Protein AF-A0A439CYH0-F1 (afdb_monomer_lite)

Sequence (107 aa):
MSSVKPRVSQSAPKTFKDRLDEAARESRRPTNSREESSSPSLIEKVAEYVPAASGLLGANKNNQEKREEALPRDVPGPPNRPEHDDHIAEFVREQHRSKKPDGSIAG

Secondary structure (DSSP, 8-state):
----------PPPPPHHHHHHHHHHHHTS--TTS--SS---HHHHHHHH-HHHHTTTT-STT--S-------TT-PPSPPPPTTHHHHHHHHHHHHHSB-TTS-B--

Foldseek 3Di:
DDDDDDPPPPPPDQDPVNVVVVVVVVVPPPCPDDPPDDDDPPLNVCCVVPVVCVVVSCVPVPPPPDDPDPPPPDPDDDDDDPPVVVVVVVVVVVVVVQQDPVRHGDD

Organism: NCBI:txid363999

Ra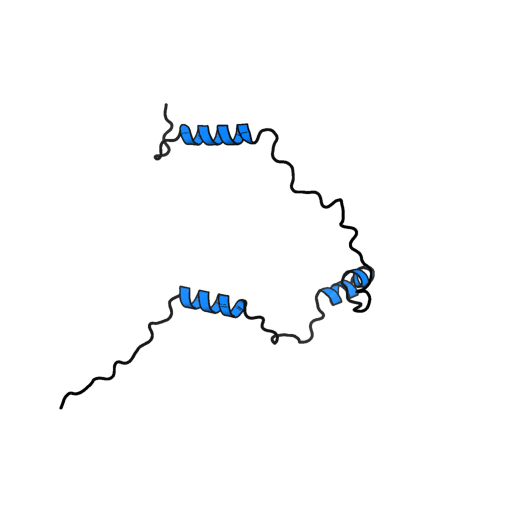dius of gyration: 31.05 Å; chains: 1; bounding box: 85×38×73 Å

pLDDT: mean 71.43, std 14.74, range [39.38, 93.44]

Structure (mmCIF, N/CA/C/O backbone):
data_AF-A0A439CYH0-F1
#
_entry.id   AF-A0A439CYH0-F1
#
loop_
_atom_site.group_PDB
_atom_site.id
_atom_site.type_symbol
_atom_site.label_atom_id
_atom_site.label_alt_id
_atom_site.label_comp_id
_atom_site.label_asym_id
_atom_site.label_entity_id
_atom_site.label_seq_id
_atom_site.pdbx_PDB_ins_code
_atom_site.Cartn_x
_atom_site.Cartn_y
_atom_site.Cartn_z
_atom_site.occupancy
_atom_site.B_iso_or_equiv
_atom_site.auth_seq_id
_atom_site.auth_comp_id
_atom_site.auth_asym_id
_atom_site.auth_atom_id
_atom_site.pdbx_PDB_model_num
ATOM 1 N N . MET A 1 1 ? 64.422 -28.166 -0.147 1.00 39.38 1 MET A N 1
ATOM 2 C CA . MET A 1 1 ? 63.524 -27.664 0.917 1.00 39.38 1 MET A CA 1
ATOM 3 C C . MET A 1 1 ? 62.456 -26.808 0.247 1.00 39.38 1 MET A C 1
ATOM 5 O O . MET A 1 1 ? 62.772 -25.712 -0.196 1.00 39.38 1 MET A O 1
ATOM 9 N N . SER A 1 2 ? 61.241 -27.331 0.060 1.00 51.53 2 SER A N 1
ATOM 10 C CA . SER A 1 2 ? 60.144 -26.580 -0.570 1.00 51.53 2 SER A CA 1
ATOM 11 C C . SER A 1 2 ? 59.481 -25.676 0.464 1.00 51.53 2 SER A C 1
ATOM 13 O O . SER A 1 2 ? 58.875 -26.159 1.416 1.00 51.53 2 SER A O 1
ATOM 15 N N . SER A 1 3 ? 59.632 -24.365 0.286 1.00 52.25 3 SER A N 1
ATOM 16 C CA . SER A 1 3 ? 59.007 -23.344 1.126 1.00 52.25 3 SER A CA 1
ATOM 17 C C . SER A 1 3 ? 57.544 -23.164 0.712 1.00 52.25 3 SER A C 1
ATOM 19 O O . SER A 1 3 ? 57.250 -22.630 -0.360 1.00 52.25 3 SER A O 1
ATOM 21 N N . VAL A 1 4 ? 56.623 -23.651 1.544 1.00 53.59 4 VAL A N 1
ATOM 22 C CA . VAL A 1 4 ? 55.183 -23.401 1.412 1.00 53.59 4 VAL A CA 1
ATOM 23 C C . VAL A 1 4 ? 54.909 -21.994 1.940 1.00 53.59 4 VAL A C 1
ATOM 25 O O . VAL A 1 4 ? 55.040 -21.733 3.133 1.00 53.59 4 VAL A O 1
ATOM 28 N N . LYS A 1 5 ? 54.542 -21.066 1.050 1.00 50.34 5 LYS A N 1
ATOM 29 C CA . LYS A 1 5 ? 54.100 -19.720 1.439 1.00 50.34 5 LYS A CA 1
ATOM 30 C C . LYS A 1 5 ? 52.691 -19.803 2.051 1.00 50.34 5 LYS A C 1
ATOM 32 O O . LYS A 1 5 ? 51.814 -20.397 1.421 1.00 50.34 5 LYS A O 1
ATOM 37 N N . PRO A 1 6 ? 52.429 -19.199 3.225 1.00 51.59 6 PRO A N 1
ATOM 38 C CA . PRO A 1 6 ? 51.088 -19.166 3.788 1.00 51.59 6 PRO A CA 1
ATOM 39 C C . PRO A 1 6 ? 50.203 -18.234 2.950 1.00 51.59 6 PRO A C 1
ATOM 41 O O . PRO A 1 6 ? 50.519 -17.062 2.738 1.00 51.59 6 PRO A O 1
ATOM 44 N N . ARG A 1 7 ? 49.084 -18.765 2.450 1.00 45.62 7 ARG A N 1
ATOM 45 C CA . ARG A 1 7 ? 48.046 -17.997 1.758 1.00 45.62 7 ARG A CA 1
ATOM 46 C C . ARG A 1 7 ? 47.248 -17.228 2.807 1.00 45.62 7 ARG A C 1
ATOM 48 O O . ARG A 1 7 ? 46.365 -17.787 3.447 1.00 45.62 7 ARG A O 1
ATOM 55 N N . VAL A 1 8 ? 47.567 -15.950 2.983 1.00 50.44 8 VAL A N 1
ATOM 56 C CA . VAL A 1 8 ? 46.735 -15.016 3.747 1.00 50.44 8 VAL A CA 1
ATOM 57 C C . VAL A 1 8 ? 45.407 -14.873 3.000 1.00 50.44 8 VAL A C 1
ATOM 59 O O . VAL A 1 8 ? 45.349 -14.275 1.927 1.00 50.44 8 VAL A O 1
ATOM 62 N N . SER A 1 9 ? 44.337 -15.457 3.536 1.00 53.00 9 SER A N 1
ATOM 63 C CA . SER A 1 9 ? 42.970 -15.212 3.081 1.00 53.00 9 SER A CA 1
ATOM 64 C C . SER A 1 9 ? 42.548 -13.822 3.553 1.00 53.00 9 SER A C 1
ATOM 66 O O . SER A 1 9 ? 41.907 -13.673 4.592 1.00 53.00 9 SER A O 1
ATOM 68 N N . GLN A 1 10 ? 42.947 -12.788 2.814 1.00 53.53 10 GLN A N 1
ATOM 69 C CA . GLN A 1 10 ? 42.334 -11.475 2.961 1.00 53.53 10 GLN A CA 1
ATOM 70 C C . GLN A 1 10 ? 40.876 -11.611 2.515 1.00 53.53 10 GLN A C 1
ATOM 72 O O . GLN A 1 10 ? 40.591 -11.768 1.328 1.00 53.53 10 GLN A O 1
ATOM 77 N N . SER A 1 11 ? 39.953 -11.636 3.477 1.00 61.81 11 SER A N 1
ATOM 78 C CA . SER A 1 11 ? 38.526 -11.512 3.202 1.00 61.81 11 SER A CA 1
ATOM 79 C C . SER A 1 11 ? 38.315 -10.208 2.440 1.00 61.81 11 SER A C 1
ATOM 81 O O . SER A 1 11 ? 38.686 -9.143 2.940 1.00 61.81 11 SER A O 1
ATOM 83 N N . ALA A 1 12 ? 37.767 -10.301 1.229 1.00 66.81 12 ALA A N 1
ATOM 84 C CA . ALA A 1 12 ? 37.456 -9.137 0.415 1.00 66.81 12 ALA A CA 1
ATOM 85 C C . ALA A 1 12 ? 36.625 -8.124 1.230 1.00 66.81 12 ALA A C 1
ATOM 87 O O . ALA A 1 12 ? 35.797 -8.538 2.051 1.00 66.81 12 ALA A O 1
ATOM 88 N N . PRO A 1 13 ? 36.835 -6.810 1.038 1.00 75.00 13 PRO A N 1
ATOM 89 C CA . PRO A 1 13 ? 36.032 -5.804 1.717 1.00 75.00 13 PRO A CA 1
ATOM 90 C C . PRO A 1 13 ? 34.550 -6.028 1.388 1.00 75.00 13 PRO A C 1
ATOM 92 O O . PRO A 1 13 ? 34.184 -6.125 0.216 1.00 75.00 13 PRO A O 1
ATOM 95 N N . LYS A 1 14 ? 33.705 -6.123 2.426 1.00 78.25 14 LYS A N 1
ATOM 96 C CA . LYS A 1 14 ? 32.251 -6.304 2.287 1.00 78.25 14 LYS A CA 1
ATOM 97 C C . LYS A 1 14 ? 31.690 -5.244 1.334 1.00 78.25 14 LYS A C 1
ATOM 99 O O . LYS A 1 14 ? 31.905 -4.039 1.529 1.00 78.25 14 LYS A O 1
ATOM 104 N N . THR A 1 15 ? 30.961 -5.681 0.312 1.00 89.62 15 THR A N 1
ATOM 105 C CA . THR A 1 15 ? 30.336 -4.768 -0.646 1.00 89.62 15 THR A CA 1
ATOM 106 C C . THR A 1 15 ? 29.253 -3.932 0.045 1.00 89.62 15 THR A C 1
ATOM 108 O O . THR A 1 15 ? 28.839 -4.204 1.175 1.00 89.62 15 THR A O 1
ATOM 111 N N . PHE A 1 16 ? 28.788 -2.862 -0.605 1.00 87.00 16 PHE A N 1
ATOM 112 C CA . PHE A 1 16 ? 27.697 -2.048 -0.058 1.00 87.00 16 PHE A CA 1
ATOM 113 C C . PHE A 1 16 ? 26.409 -2.869 0.129 1.00 87.00 16 PHE A C 1
ATOM 115 O O . PHE A 1 16 ? 25.728 -2.723 1.142 1.00 87.00 16 PHE A O 1
ATOM 122 N N . LYS A 1 17 ? 26.137 -3.803 -0.793 1.00 91.81 17 LYS A N 1
ATOM 123 C CA . LYS A 1 17 ? 25.037 -4.765 -0.679 1.00 91.81 17 LYS A CA 1
ATOM 124 C C . LYS A 1 17 ? 25.169 -5.633 0.574 1.00 91.81 17 LYS A C 1
ATOM 126 O O . LYS A 1 17 ? 24.196 -5.765 1.302 1.00 91.81 17 LYS A O 1
ATOM 131 N N . ASP A 1 18 ? 26.358 -6.163 0.858 1.00 92.00 18 ASP A N 1
ATOM 132 C CA . ASP A 1 18 ? 26.570 -7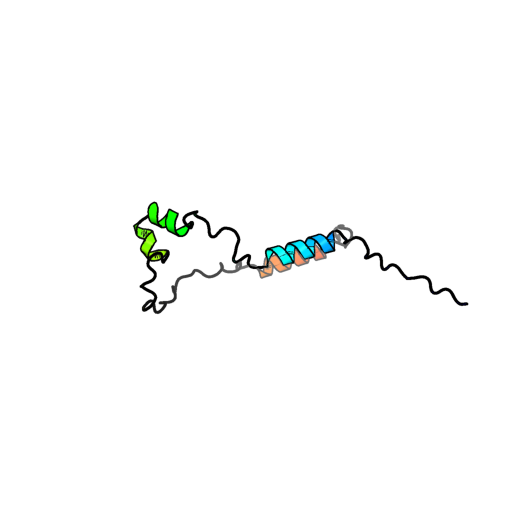.026 2.030 1.00 92.00 18 ASP A CA 1
ATOM 133 C C . ASP A 1 18 ? 26.293 -6.287 3.344 1.00 92.00 18 ASP A C 1
ATOM 135 O O . ASP A 1 18 ? 25.713 -6.854 4.266 1.00 92.00 18 ASP A O 1
ATOM 139 N N . ARG A 1 19 ? 26.653 -4.999 3.408 1.00 90.44 19 ARG A N 1
ATOM 140 C CA . ARG A 1 19 ? 26.353 -4.133 4.558 1.00 90.44 19 ARG A CA 1
ATOM 141 C C . ARG A 1 19 ? 24.854 -3.869 4.712 1.00 90.44 19 ARG A C 1
ATOM 143 O O . ARG A 1 19 ? 24.356 -3.885 5.835 1.00 90.44 19 ARG A O 1
ATOM 150 N N . LEU A 1 20 ? 24.133 -3.657 3.609 1.00 93.44 20 LEU A N 1
ATOM 151 C CA . LEU A 1 20 ? 22.672 -3.510 3.633 1.00 93.44 20 LEU A CA 1
ATOM 152 C C . LEU A 1 20 ? 21.978 -4.808 4.053 1.00 93.44 20 LEU A C 1
ATOM 154 O O . LEU A 1 20 ? 21.082 -4.779 4.892 1.00 93.44 20 LEU A O 1
ATOM 158 N N . ASP A 1 21 ? 22.417 -5.942 3.507 1.00 92.31 21 ASP A N 1
ATOM 159 C CA . ASP A 1 21 ? 21.869 -7.257 3.835 1.00 92.31 21 ASP A CA 1
ATOM 160 C C . ASP A 1 21 ? 22.125 -7.607 5.318 1.00 92.31 21 ASP A C 1
ATOM 162 O O . ASP A 1 21 ? 21.276 -8.213 5.969 1.00 92.31 21 ASP A O 1
ATOM 166 N N . GLU A 1 22 ? 23.272 -7.208 5.879 1.00 91.38 22 GLU A N 1
ATOM 167 C CA . GLU A 1 22 ? 23.596 -7.339 7.308 1.00 91.38 22 GLU A CA 1
ATOM 168 C C . GLU A 1 22 ? 22.705 -6.445 8.185 1.00 91.38 22 GLU A C 1
ATOM 170 O O . GLU A 1 22 ? 22.088 -6.943 9.126 1.00 91.38 22 GLU A O 1
ATOM 175 N N . ALA A 1 23 ? 22.535 -5.168 7.829 1.00 88.56 23 ALA A N 1
ATOM 176 C CA . ALA A 1 23 ? 21.652 -4.247 8.548 1.00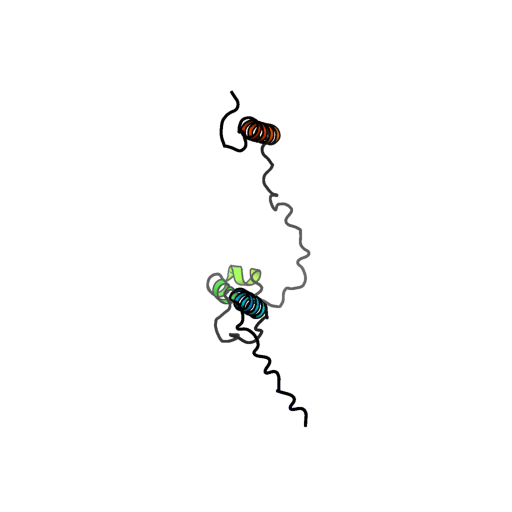 88.56 23 ALA A CA 1
ATOM 177 C C . ALA A 1 23 ? 20.176 -4.693 8.518 1.00 88.56 23 ALA A C 1
ATOM 179 O O . ALA A 1 23 ? 19.483 -4.613 9.530 1.00 88.56 23 ALA A O 1
ATOM 180 N N . ALA A 1 24 ? 19.696 -5.213 7.383 1.00 90.62 24 ALA A N 1
ATOM 181 C CA . ALA A 1 24 ? 18.332 -5.722 7.245 1.00 90.62 24 ALA A CA 1
ATOM 182 C C . ALA A 1 24 ? 18.088 -7.010 8.048 1.00 90.62 24 ALA A C 1
ATOM 184 O O . ALA A 1 24 ? 16.966 -7.277 8.476 1.00 90.62 24 ALA A O 1
ATOM 185 N N . ARG A 1 25 ? 19.123 -7.836 8.243 1.00 88.50 25 ARG A N 1
ATOM 186 C CA . ARG A 1 25 ? 19.046 -9.010 9.124 1.00 88.50 25 ARG A CA 1
ATOM 187 C C . ARG A 1 25 ? 19.049 -8.600 10.590 1.00 88.50 25 ARG A C 1
ATOM 189 O O . ARG A 1 25 ? 18.282 -9.171 11.357 1.00 88.50 25 ARG A O 1
ATOM 196 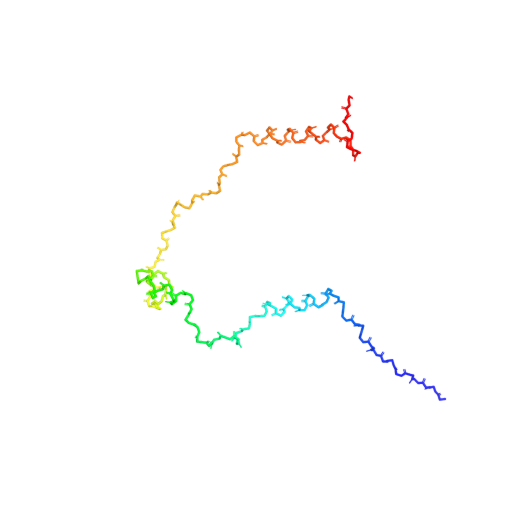N N . GLU A 1 26 ? 19.867 -7.618 10.958 1.00 85.19 26 GLU A N 1
ATOM 197 C CA . GLU A 1 26 ? 19.941 -7.109 12.329 1.00 85.19 26 GLU A CA 1
ATOM 198 C C . GLU A 1 26 ? 18.640 -6.406 12.743 1.00 85.19 26 GLU A C 1
ATOM 200 O O . GLU A 1 26 ? 18.141 -6.657 13.830 1.00 85.19 26 GLU A O 1
ATOM 205 N N . SER A 1 27 ? 18.002 -5.633 11.856 1.00 80.75 27 SER A N 1
ATOM 206 C CA . SER A 1 27 ? 16.717 -4.979 12.161 1.00 80.75 27 SER A CA 1
ATOM 207 C C . SER A 1 27 ? 15.547 -5.948 12.349 1.00 80.75 27 SER A C 1
ATOM 209 O O . SER A 1 27 ? 14.578 -5.626 13.031 1.00 80.75 27 SER A O 1
ATOM 211 N N . ARG A 1 28 ? 15.617 -7.139 11.742 1.00 80.06 28 ARG A N 1
ATOM 212 C CA . ARG A 1 28 ? 14.619 -8.203 11.923 1.00 80.06 28 ARG A CA 1
ATOM 213 C C . ARG A 1 28 ? 14.849 -9.025 13.179 1.00 80.06 28 ARG A C 1
ATOM 215 O O . ARG A 1 28 ? 13.963 -9.797 13.543 1.00 80.06 28 ARG A O 1
ATOM 222 N N . ARG A 1 29 ? 16.022 -8.927 13.812 1.00 76.44 29 ARG A N 1
ATOM 223 C CA . ARG A 1 29 ? 16.233 -9.588 15.096 1.00 76.44 29 ARG A CA 1
ATOM 224 C C . ARG A 1 29 ? 15.350 -8.869 16.107 1.00 76.44 29 ARG A C 1
ATOM 226 O O . ARG A 1 29 ? 15.531 -7.668 16.295 1.00 76.44 29 ARG A O 1
ATOM 233 N N . PRO A 1 30 ? 14.389 -9.560 16.744 1.00 62.12 30 PRO A N 1
ATOM 234 C CA . PRO A 1 30 ? 13.652 -8.962 17.837 1.00 62.12 30 PRO A CA 1
ATOM 235 C C . PRO A 1 30 ? 14.670 -8.683 18.938 1.00 62.12 30 PRO A C 1
ATOM 237 O O . PRO A 1 30 ? 15.142 -9.593 19.623 1.00 62.12 30 PRO A O 1
ATOM 240 N N . THR A 1 31 ? 15.071 -7.422 19.076 1.00 59.25 31 THR A N 1
ATOM 241 C CA . THR A 1 31 ? 15.806 -6.959 20.242 1.00 59.25 31 THR A CA 1
ATOM 242 C C . THR A 1 31 ? 14.824 -6.998 21.403 1.00 59.25 31 THR A C 1
ATOM 244 O O . THR A 1 31 ? 14.254 -5.979 21.780 1.00 59.25 31 THR A O 1
ATOM 247 N N . ASN A 1 32 ? 14.625 -8.175 21.994 1.00 56.69 32 ASN A N 1
ATOM 248 C CA . ASN A 1 32 ? 13.857 -8.370 23.227 1.00 56.69 32 ASN A CA 1
ATOM 249 C C . ASN A 1 32 ? 14.521 -7.684 24.444 1.00 56.69 32 ASN A C 1
ATOM 251 O O . ASN A 1 32 ? 14.337 -8.114 25.578 1.00 56.69 32 ASN A O 1
ATOM 255 N N . SER A 1 33 ? 15.391 -6.688 24.240 1.00 55.09 33 SER A N 1
ATOM 256 C CA . SER A 1 33 ? 16.248 -6.118 25.285 1.00 55.09 33 SER A CA 1
ATOM 257 C C . SER A 1 33 ? 16.841 -4.752 24.907 1.00 55.09 33 SER A C 1
ATOM 259 O O . SER A 1 33 ? 17.997 -4.468 25.223 1.00 55.09 33 SER A O 1
ATOM 261 N N . ARG A 1 34 ? 16.103 -3.881 24.212 1.00 51.91 34 ARG A N 1
ATOM 262 C CA . ARG A 1 34 ? 16.471 -2.459 24.159 1.00 51.91 34 ARG A CA 1
ATOM 263 C C . ARG A 1 34 ? 15.213 -1.620 24.335 1.00 51.91 34 ARG A C 1
ATOM 265 O O . ARG A 1 34 ? 14.421 -1.496 23.414 1.00 51.91 34 ARG A O 1
ATOM 272 N N . GLU A 1 35 ? 15.086 -1.095 25.553 1.00 51.69 35 GLU A N 1
ATOM 273 C CA . GLU A 1 35 ? 14.102 -0.094 25.993 1.00 51.69 35 GLU A CA 1
ATOM 274 C C . GLU A 1 35 ? 12.741 -0.633 26.450 1.00 51.69 35 GLU A C 1
ATOM 276 O O . GLU A 1 35 ? 11.698 -0.011 26.289 1.00 51.69 35 GLU A O 1
ATOM 281 N N . GLU A 1 36 ? 12.781 -1.723 27.212 1.00 50.44 36 GLU A N 1
ATOM 282 C CA . GLU A 1 36 ? 11.867 -1.909 28.342 1.00 50.44 36 GLU A CA 1
ATOM 283 C C . GLU A 1 36 ? 12.317 -0.975 29.489 1.00 50.44 36 GLU A C 1
ATOM 285 O O . GLU A 1 36 ? 12.824 -1.397 30.524 1.00 50.44 36 GLU A O 1
ATOM 290 N N . SER A 1 37 ? 12.269 0.340 29.266 1.00 54.28 37 SER A N 1
ATOM 291 C CA . SER A 1 37 ? 12.638 1.322 30.288 1.00 54.28 37 SER A CA 1
ATOM 292 C C . SER A 1 37 ? 11.806 2.590 30.152 1.00 54.28 37 SER A C 1
ATOM 294 O O . SER A 1 37 ? 12.181 3.547 29.481 1.00 54.28 37 SER A O 1
ATOM 296 N N . SER A 1 38 ? 10.683 2.574 30.870 1.00 57.47 38 SER A N 1
ATOM 297 C CA . SER A 1 38 ? 10.029 3.745 31.460 1.00 57.47 38 SER A CA 1
ATOM 298 C C . SER A 1 38 ? 9.453 4.793 30.502 1.00 57.47 38 SER A C 1
ATOM 300 O O . SER A 1 38 ? 9.389 5.973 30.851 1.00 57.47 38 SER A O 1
ATOM 302 N N . SER A 1 39 ? 8.972 4.394 29.327 1.00 59.75 39 SER A N 1
ATOM 303 C CA . SER A 1 39 ? 7.940 5.189 28.658 1.00 59.75 39 SER A CA 1
ATOM 304 C C . SER A 1 39 ? 6.614 4.445 28.790 1.00 59.75 39 SER A C 1
ATOM 306 O O . SER A 1 39 ? 6.580 3.257 28.465 1.00 59.75 39 SER A O 1
ATOM 308 N N . PRO A 1 40 ? 5.545 5.088 29.308 1.00 62.31 40 PRO A N 1
ATOM 309 C CA . PRO A 1 40 ? 4.238 4.460 29.287 1.00 62.31 40 PRO A CA 1
ATOM 310 C C . PRO A 1 40 ? 3.925 4.154 27.831 1.00 62.31 40 PRO A C 1
ATOM 312 O O . PRO A 1 40 ? 4.124 5.003 26.947 1.00 62.31 40 PRO A O 1
ATOM 315 N N . SER A 1 41 ? 3.514 2.914 27.588 1.00 74.38 41 SER A N 1
ATOM 316 C CA . SER A 1 41 ? 3.165 2.464 26.250 1.00 74.38 41 SER A CA 1
ATOM 317 C C . SER A 1 41 ? 2.141 3.434 25.660 1.00 74.38 41 SER A C 1
ATOM 319 O O . SER A 1 41 ? 1.359 4.060 26.380 1.00 74.38 41 SER A O 1
ATOM 321 N N . LEU A 1 42 ? 2.126 3.591 24.334 1.00 78.88 42 LEU A N 1
ATOM 322 C CA . LEU A 1 42 ? 1.154 4.477 23.684 1.00 78.88 42 LEU A CA 1
ATOM 323 C C . LEU A 1 42 ? -0.284 4.157 24.133 1.00 78.88 42 LEU A C 1
ATOM 325 O O . LEU A 1 42 ? -1.106 5.056 24.268 1.00 78.88 42 LEU A O 1
ATOM 329 N N . ILE A 1 43 ? -0.548 2.884 24.432 1.00 78.50 43 ILE A N 1
ATOM 330 C CA . ILE A 1 43 ? -1.809 2.392 24.978 1.00 78.50 43 ILE A CA 1
ATOM 331 C C . ILE A 1 43 ? -2.112 2.985 26.359 1.00 78.50 43 ILE A C 1
ATOM 333 O O . ILE A 1 43 ? -3.214 3.486 26.570 1.00 78.50 43 ILE A O 1
ATOM 337 N N . GLU A 1 44 ? -1.145 2.974 27.276 1.00 78.25 44 GLU A N 1
ATOM 338 C CA . GLU A 1 44 ? -1.289 3.572 28.610 1.00 78.25 44 GLU A CA 1
ATOM 339 C C . GLU A 1 44 ? -1.538 5.080 28.513 1.00 78.25 44 GLU A C 1
ATOM 341 O O . GLU A 1 44 ? -2.475 5.579 29.131 1.00 78.25 44 GLU A O 1
ATOM 346 N N . LYS A 1 45 ? -0.808 5.796 27.645 1.00 81.69 45 LYS A N 1
ATOM 347 C CA . LYS A 1 45 ? -1.069 7.227 27.407 1.00 81.69 45 LYS A CA 1
ATOM 348 C C . LYS A 1 45 ? -2.470 7.476 26.851 1.00 81.69 45 LYS A C 1
ATOM 350 O O . LYS A 1 45 ? -3.157 8.392 27.289 1.00 81.69 45 LYS A O 1
ATOM 355 N N . VAL A 1 46 ? -2.922 6.682 25.883 1.00 81.50 46 VAL A N 1
ATOM 356 C CA . VAL A 1 46 ? -4.275 6.836 25.322 1.00 81.50 46 VAL A CA 1
ATOM 357 C C . VAL A 1 46 ? -5.341 6.557 26.383 1.00 81.50 46 VAL A C 1
ATOM 359 O O . VAL A 1 46 ? -6.337 7.274 26.434 1.00 81.50 46 VAL A O 1
ATOM 362 N N . ALA A 1 47 ? -5.122 5.575 27.260 1.00 81.88 47 ALA A N 1
ATOM 363 C CA . ALA A 1 47 ? -6.018 5.282 28.375 1.00 81.88 47 ALA A CA 1
ATOM 364 C C . ALA A 1 47 ? -6.059 6.411 29.425 1.00 81.88 47 ALA A C 1
ATOM 366 O O . ALA A 1 47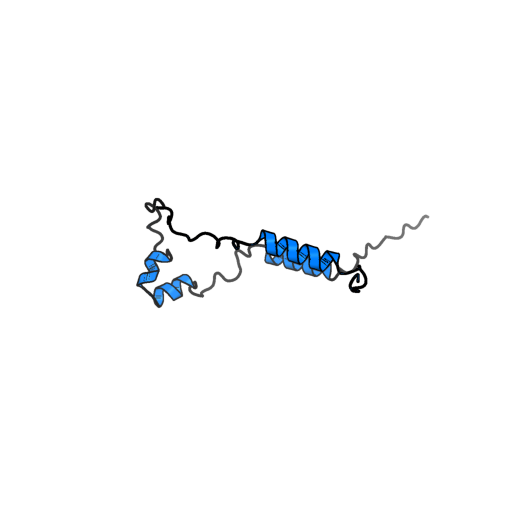 ? -7.131 6.683 29.962 1.00 81.88 47 ALA A O 1
ATOM 367 N N . GLU A 1 48 ? -4.937 7.094 29.683 1.00 81.62 48 GLU A N 1
ATOM 368 C CA . GLU A 1 48 ? -4.876 8.276 30.561 1.00 81.62 48 GLU A CA 1
ATOM 369 C C . GLU A 1 48 ? -5.683 9.458 30.003 1.00 81.62 48 GLU A C 1
ATOM 371 O O . GLU A 1 48 ? -6.415 10.114 30.745 1.00 81.62 48 GLU A O 1
ATOM 376 N N . TYR A 1 49 ? -5.588 9.723 28.695 1.00 87.00 49 TYR A N 1
ATOM 377 C CA . TYR A 1 49 ? -6.312 10.828 28.053 1.00 87.00 49 TYR A CA 1
ATOM 378 C C . TYR A 1 49 ? -7.778 10.502 27.748 1.00 87.00 49 TYR A C 1
ATOM 380 O O . TYR A 1 49 ? -8.621 11.399 27.730 1.00 87.00 49 TYR A O 1
ATOM 388 N N . VAL A 1 50 ? -8.096 9.230 27.498 1.00 84.50 50 VAL A N 1
ATOM 389 C CA . VAL A 1 50 ? -9.445 8.770 27.158 1.00 84.50 50 VAL A CA 1
ATOM 390 C C . VAL A 1 50 ? -9.795 7.550 28.019 1.00 84.50 50 VAL A C 1
ATOM 392 O O . VAL A 1 50 ? -9.688 6.411 27.553 1.00 84.50 50 VAL A O 1
ATOM 395 N N . PRO A 1 51 ? -10.286 7.756 29.260 1.00 77.69 51 PRO A N 1
ATOM 396 C CA . PRO A 1 51 ? -10.599 6.659 30.182 1.00 77.69 51 PRO A CA 1
ATOM 397 C C . PRO A 1 51 ? -11.587 5.635 29.607 1.00 77.69 51 PRO A C 1
ATOM 399 O O . PRO A 1 51 ? -11.461 4.437 29.850 1.00 77.69 51 PRO A O 1
ATOM 402 N N . ALA A 1 52 ? -12.532 6.085 28.774 1.00 76.75 52 ALA A N 1
ATOM 403 C CA . ALA A 1 52 ? -13.492 5.216 28.094 1.00 76.75 52 ALA A CA 1
ATOM 404 C C . ALA A 1 52 ? -12.831 4.217 27.119 1.00 76.75 52 ALA A C 1
ATOM 406 O O . ALA A 1 52 ? -13.372 3.137 26.891 1.00 76.75 52 ALA A O 1
ATOM 407 N N . ALA A 1 53 ? -11.657 4.544 26.567 1.00 71.12 53 ALA A N 1
ATOM 408 C CA . ALA A 1 53 ? -10.917 3.679 25.650 1.00 71.12 53 ALA A CA 1
ATOM 409 C C . ALA A 1 53 ? -10.053 2.632 26.381 1.00 71.12 53 ALA A C 1
ATOM 411 O O . ALA A 1 53 ? -9.668 1.634 25.774 1.00 71.12 53 ALA A O 1
ATOM 412 N N . SER A 1 54 ? -9.801 2.801 27.686 1.00 71.56 54 SER A N 1
ATOM 413 C CA . SER A 1 54 ? -8.976 1.890 28.501 1.00 71.56 54 SER A CA 1
ATOM 414 C C . SER A 1 54 ? -9.473 0.435 28.466 1.00 71.56 54 SER A C 1
ATOM 416 O O . SER A 1 54 ? -8.690 -0.503 28.302 1.00 71.56 54 SER A O 1
ATOM 418 N N . GLY A 1 55 ? -10.796 0.238 28.519 1.00 70.75 55 GLY A N 1
ATOM 419 C CA . GLY A 1 55 ? -11.413 -1.089 28.427 1.00 70.75 55 GLY A CA 1
ATOM 420 C C . GLY A 1 55 ? -11.317 -1.735 27.039 1.00 70.75 55 GLY A C 1
ATOM 421 O O . GLY A 1 55 ? -11.320 -2.959 26.946 1.00 70.75 55 GLY A O 1
ATOM 422 N N . LEU A 1 56 ? -11.204 -0.935 25.972 1.00 70.69 56 LEU A N 1
ATOM 423 C CA . LEU A 1 56 ? -11.082 -1.415 24.590 1.00 70.69 56 LEU A CA 1
ATOM 424 C C . LEU A 1 56 ? -9.628 -1.733 24.219 1.00 70.69 56 LEU A C 1
ATOM 426 O O . LEU A 1 56 ? -9.379 -2.682 23.483 1.00 70.69 56 LEU A O 1
ATOM 430 N N . LEU A 1 57 ? -8.674 -0.965 24.747 1.00 66.12 57 LEU A N 1
ATOM 431 C CA . LEU A 1 57 ? -7.243 -1.144 24.491 1.00 66.12 57 LEU A CA 1
ATOM 432 C C . LEU A 1 57 ? -6.609 -2.293 25.298 1.00 66.12 57 LEU A C 1
ATOM 434 O O . LEU A 1 57 ? -5.411 -2.541 25.177 1.00 66.12 57 LEU A O 1
ATOM 438 N N . GLY A 1 58 ? -7.392 -3.016 26.105 1.00 60.44 58 GLY A N 1
ATOM 439 C CA . GLY A 1 58 ? -6.912 -4.203 26.813 1.00 60.44 58 GLY A CA 1
ATOM 440 C C . GLY A 1 58 ? -5.988 -3.907 27.999 1.00 60.44 58 GLY A C 1
ATOM 441 O O . GLY A 1 58 ? -5.292 -4.811 28.456 1.00 60.44 58 GLY A O 1
ATOM 442 N N . ALA A 1 59 ? -6.003 -2.681 28.543 1.00 59.47 59 ALA A N 1
ATOM 443 C CA . ALA A 1 59 ? -5.248 -2.324 29.754 1.00 59.47 59 ALA A CA 1
ATOM 444 C C . ALA A 1 59 ? -5.664 -3.166 30.982 1.00 59.47 59 ALA A C 1
ATOM 446 O O . ALA A 1 59 ? -4.907 -3.327 31.939 1.00 59.47 59 ALA A O 1
ATOM 447 N N . ASN A 1 60 ? -6.847 -3.781 30.919 1.00 53.84 60 ASN A N 1
ATOM 448 C CA . ASN A 1 60 ? -7.368 -4.693 31.925 1.00 53.84 60 ASN A CA 1
ATOM 449 C C . ASN A 1 60 ? -7.123 -6.137 31.458 1.00 53.84 60 ASN A C 1
ATOM 451 O O . ASN A 1 60 ? -7.936 -6.696 30.722 1.00 53.84 60 ASN A O 1
ATOM 455 N N . LYS A 1 61 ? -6.026 -6.762 31.905 1.00 56.66 61 LYS A N 1
ATOM 456 C CA . LYS A 1 61 ? -5.618 -8.148 31.570 1.00 56.66 61 LYS A CA 1
ATOM 457 C C . LYS A 1 61 ? -6.603 -9.266 31.993 1.00 56.66 61 LYS A C 1
ATOM 459 O O . LYS A 1 61 ? -6.235 -10.433 31.956 1.00 56.66 61 LYS A O 1
ATOM 464 N N . ASN A 1 62 ? -7.849 -8.953 32.362 1.00 54.75 62 ASN A N 1
ATOM 465 C CA . ASN A 1 62 ? -8.772 -9.895 33.013 1.00 54.75 62 ASN A CA 1
ATOM 466 C C . ASN A 1 62 ? -10.100 -10.132 32.267 1.00 54.75 62 ASN A C 1
ATOM 468 O O . ASN A 1 62 ? -11.024 -10.679 32.853 1.00 54.75 62 ASN A O 1
ATOM 472 N N . ASN A 1 63 ? -10.231 -9.746 30.994 1.00 48.88 63 ASN A N 1
ATOM 473 C CA . ASN A 1 63 ? -11.441 -10.024 30.199 1.00 48.88 63 ASN A CA 1
ATOM 474 C C . ASN A 1 63 ? -11.102 -10.718 28.870 1.00 48.88 63 ASN A C 1
ATOM 476 O O . ASN A 1 63 ? -11.499 -10.259 27.803 1.00 48.88 63 ASN A O 1
ATOM 480 N N . GLN A 1 64 ? -10.332 -11.810 28.924 1.00 50.69 64 GLN A N 1
ATOM 481 C CA . GLN A 1 64 ? -10.042 -12.641 27.744 1.00 50.69 64 GLN A CA 1
ATOM 482 C C . GLN A 1 64 ? -11.008 -13.813 27.538 1.00 50.69 64 GLN A C 1
ATOM 484 O O . GLN A 1 64 ? -10.827 -14.592 26.609 1.00 50.69 64 GLN A O 1
ATOM 489 N N . GLU A 1 65 ? -12.077 -13.922 28.322 1.00 54.31 65 GLU A N 1
ATOM 490 C CA . GLU A 1 65 ? -13.090 -14.950 28.099 1.00 54.31 65 GLU A CA 1
ATOM 491 C C . GLU A 1 65 ? -14.448 -14.288 27.885 1.00 54.31 65 GLU A C 1
ATOM 493 O O . GLU A 1 65 ? -14.947 -13.578 28.753 1.00 54.31 65 GLU A O 1
ATOM 498 N N . LYS A 1 66 ? -15.045 -14.559 26.719 1.00 52.72 66 LYS A N 1
ATOM 499 C CA . LYS A 1 66 ? -16.317 -14.028 26.190 1.00 52.72 66 LYS A CA 1
ATOM 500 C C . LYS A 1 66 ? -16.225 -12.723 25.404 1.00 52.72 66 LYS A C 1
ATOM 502 O O . LYS A 1 66 ? -16.916 -11.743 25.671 1.00 52.72 66 LYS A O 1
ATOM 507 N N . ARG A 1 67 ? -15.519 -12.789 24.283 1.00 53.41 67 ARG A N 1
ATOM 508 C CA . ARG A 1 67 ? -16.083 -12.235 23.052 1.00 53.41 67 ARG A CA 1
ATOM 509 C C . ARG A 1 67 ? -15.977 -13.309 21.986 1.00 53.41 67 ARG A C 1
ATOM 511 O O . ARG A 1 67 ? -15.010 -13.365 21.243 1.00 53.41 67 ARG A O 1
ATOM 518 N N . GLU A 1 68 ? -16.956 -14.210 21.975 1.00 54.81 68 GLU A N 1
ATOM 519 C CA . GLU A 1 68 ? -17.300 -14.893 20.732 1.00 54.81 68 GLU A CA 1
ATOM 520 C C . GLU A 1 68 ? -17.536 -13.778 19.714 1.00 54.81 68 GLU A C 1
ATOM 522 O O . GLU A 1 68 ? -18.425 -12.937 19.878 1.00 54.81 68 GLU A O 1
ATOM 527 N N . GLU A 1 69 ? -16.619 -13.680 18.759 1.00 57.00 69 GLU A N 1
ATOM 528 C CA . GLU A 1 69 ? -16.634 -12.688 17.703 1.00 57.00 69 GLU A CA 1
ATOM 529 C C . GLU A 1 69 ? -17.914 -12.893 16.895 1.00 57.00 69 GLU A C 1
ATOM 531 O O . GLU A 1 69 ? -17.998 -13.725 15.993 1.00 57.00 69 GLU A O 1
ATOM 536 N N . ALA A 1 70 ? -18.938 -12.100 17.204 1.00 59.53 70 ALA A N 1
ATOM 537 C CA . ALA A 1 70 ? -19.876 -11.695 16.181 1.00 59.53 70 ALA A CA 1
ATOM 538 C C . ALA A 1 70 ? -19.032 -10.981 15.123 1.00 59.53 70 ALA A C 1
ATOM 540 O O . ALA A 1 70 ? -18.687 -9.811 15.294 1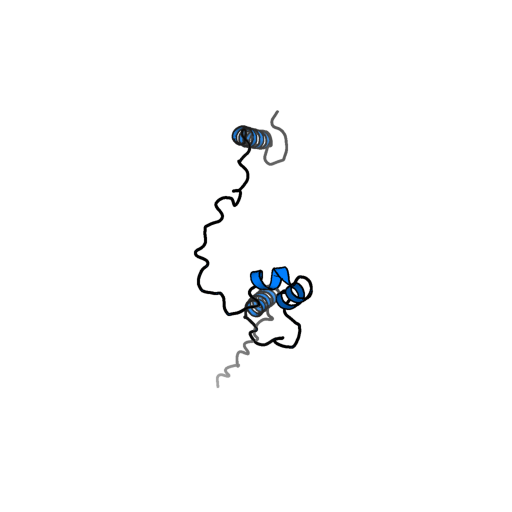.00 59.53 70 ALA A O 1
ATOM 541 N N . LEU A 1 71 ? -18.624 -11.724 14.087 1.00 63.91 71 LEU A N 1
ATOM 542 C CA . LEU A 1 71 ? -17.982 -11.180 12.897 1.00 63.91 71 LEU A CA 1
ATOM 543 C C . LEU A 1 71 ? -18.742 -9.901 12.530 1.00 63.91 71 LEU A C 1
ATOM 545 O O . LEU A 1 71 ? -19.961 -9.989 12.328 1.00 63.91 71 LEU A O 1
ATOM 549 N N . PRO A 1 72 ? -18.094 -8.723 12.493 1.00 63.53 72 PRO A N 1
ATOM 550 C CA . PRO A 1 72 ? -18.752 -7.532 11.994 1.00 63.53 72 PRO A CA 1
ATOM 551 C C . PRO A 1 72 ? -19.160 -7.842 10.553 1.00 63.53 72 PRO A C 1
ATOM 553 O O . PRO A 1 72 ? -18.315 -7.954 9.668 1.00 63.53 72 PRO A O 1
ATOM 556 N N . ARG A 1 73 ? -20.462 -8.058 10.335 1.00 64.25 73 ARG A N 1
ATOM 557 C CA . ARG A 1 73 ? -21.033 -8.430 9.029 1.00 64.25 73 ARG A CA 1
ATOM 558 C C . ARG A 1 73 ? -20.896 -7.310 7.991 1.00 64.25 73 ARG A C 1
ATOM 560 O O . ARG A 1 73 ? -21.152 -7.545 6.818 1.00 64.25 73 ARG A O 1
ATOM 567 N N . ASP A 1 74 ? -20.422 -6.146 8.427 1.00 66.38 74 ASP A N 1
ATOM 568 C CA . ASP A 1 74 ? -20.422 -4.896 7.681 1.00 66.38 74 ASP A CA 1
ATOM 569 C C . ASP A 1 74 ? -19.014 -4.294 7.575 1.00 66.38 74 ASP A C 1
ATOM 571 O O . ASP A 1 74 ? -18.839 -3.086 7.722 1.00 66.38 74 ASP A O 1
ATOM 575 N N . VAL A 1 75 ? -17.975 -5.107 7.348 1.00 70.69 75 VAL A N 1
ATOM 576 C CA . VAL A 1 75 ? -16.739 -4.548 6.780 1.00 70.69 75 VAL A CA 1
ATOM 577 C C . VAL A 1 75 ? -17.020 -4.354 5.290 1.00 70.69 75 VAL A C 1
ATOM 579 O O . VAL A 1 75 ? -17.121 -5.358 4.579 1.00 70.69 75 VAL A O 1
ATOM 582 N N . PRO A 1 76 ? -17.214 -3.112 4.798 1.00 79.56 76 PRO A N 1
ATOM 583 C CA . PRO A 1 76 ? -17.462 -2.899 3.384 1.00 79.56 76 PRO A CA 1
ATOM 584 C C . PRO A 1 76 ? -16.272 -3.464 2.614 1.00 79.56 76 PRO A C 1
ATOM 586 O O . PRO A 1 76 ? -15.116 -3.129 2.886 1.00 79.56 76 PRO A O 1
ATOM 589 N N . GLY A 1 77 ? -16.568 -4.381 1.695 1.00 82.12 77 GLY A N 1
ATOM 590 C CA . GLY A 1 77 ? -15.559 -4.955 0.822 1.00 82.12 77 GLY A CA 1
ATOM 591 C C . GLY A 1 77 ? -14.900 -3.880 -0.047 1.00 82.12 77 GLY A C 1
ATOM 592 O O . GLY A 1 77 ? -15.337 -2.724 -0.072 1.00 82.12 77 GLY A O 1
ATOM 593 N N . PRO A 1 78 ? -13.848 -4.251 -0.792 1.00 86.94 78 PRO A N 1
ATOM 594 C CA . PRO A 1 78 ? -13.296 -3.383 -1.817 1.00 86.94 78 PRO A CA 1
ATOM 595 C C . PRO A 1 78 ? -14.411 -2.847 -2.728 1.00 86.94 78 PRO A C 1
ATOM 597 O O . PRO A 1 78 ? -15.378 -3.570 -2.989 1.00 86.94 78 PRO A O 1
ATOM 600 N N . PRO A 1 79 ? -14.294 -1.602 -3.219 1.00 88.75 79 PRO A N 1
ATOM 601 C CA . PRO A 1 79 ? -15.272 -1.056 -4.146 1.00 88.75 79 PRO A CA 1
ATOM 602 C C . PRO A 1 79 ? -15.393 -1.949 -5.383 1.00 88.75 79 PRO A C 1
ATOM 604 O O . PRO A 1 79 ? -14.420 -2.575 -5.818 1.00 88.75 79 PRO A O 1
ATOM 607 N N . ASN A 1 80 ? -16.595 -1.982 -5.959 1.00 88.88 80 ASN A N 1
ATOM 608 C CA . ASN A 1 80 ? -16.831 -2.680 -7.216 1.00 88.88 80 ASN A CA 1
ATOM 609 C C . ASN A 1 80 ? -15.911 -2.126 -8.309 1.00 88.88 80 ASN A C 1
ATOM 611 O O . ASN A 1 80 ? -15.604 -0.929 -8.343 1.00 88.88 80 ASN A O 1
ATOM 615 N N . ARG A 1 81 ? -15.484 -3.007 -9.218 1.00 88.69 81 ARG A N 1
ATOM 616 C CA . ARG A 1 81 ? -14.788 -2.573 -10.430 1.00 88.69 81 ARG A CA 1
ATOM 617 C C . ARG A 1 81 ? -15.710 -1.677 -11.266 1.00 88.69 81 ARG A C 1
ATOM 619 O O . ARG A 1 81 ? -16.926 -1.855 -11.203 1.00 88.69 81 ARG A O 1
ATOM 626 N N . PRO A 1 82 ? -15.158 -0.735 -12.048 1.00 91.56 82 PRO A N 1
ATOM 627 C CA . PRO A 1 82 ? -15.957 0.057 -12.972 1.00 91.56 82 PRO A CA 1
ATOM 628 C C . PRO A 1 82 ? -16.777 -0.835 -13.914 1.00 91.56 82 PRO A C 1
ATOM 630 O O . PRO A 1 82 ? -16.246 -1.792 -14.470 1.00 91.56 82 PRO A O 1
ATOM 633 N N . GLU A 1 83 ? -18.037 -0.470 -14.157 1.00 90.81 83 GLU A N 1
ATOM 634 C CA . GLU A 1 83 ? -18.963 -1.191 -15.058 1.00 90.81 83 GLU A CA 1
ATOM 635 C C . GLU A 1 83 ? -18.430 -1.355 -16.495 1.00 90.81 83 GLU A C 1
ATOM 637 O O . GLU A 1 83 ? -18.897 -2.190 -17.262 1.00 90.81 83 GLU A O 1
ATOM 642 N N . HIS A 1 84 ? -17.455 -0.534 -16.886 1.00 92.75 84 HIS A N 1
ATOM 643 C CA . HIS A 1 84 ? -16.880 -0.499 -18.230 1.00 92.75 84 HIS A CA 1
ATOM 644 C C . HIS A 1 84 ? -15.382 -0.838 -18.240 1.00 92.75 84 HIS A C 1
ATOM 646 O O . HIS A 1 84 ? -14.653 -0.342 -19.098 1.00 92.75 84 HIS A O 1
ATOM 652 N N . ASP A 1 85 ? -14.912 -1.658 -17.291 1.00 89.88 85 ASP A N 1
ATOM 653 C CA . ASP A 1 85 ? -13.508 -2.110 -17.210 1.00 89.88 85 ASP A CA 1
ATOM 654 C C . ASP A 1 85 ? -13.029 -2.721 -18.542 1.00 89.88 85 ASP A C 1
ATOM 656 O O . ASP A 1 85 ? -11.942 -2.406 -19.029 1.00 89.88 85 ASP A O 1
ATOM 660 N N . ASP A 1 86 ? -13.897 -3.491 -19.206 1.00 91.12 86 ASP A N 1
ATOM 661 C CA . ASP A 1 86 ? -13.611 -4.094 -20.510 1.00 91.12 86 ASP A CA 1
ATOM 662 C C . ASP A 1 86 ? -13.334 -3.033 -21.588 1.00 91.12 86 ASP A C 1
ATOM 664 O O . ASP A 1 86 ? -12.329 -3.110 -22.294 1.00 91.12 86 ASP A O 1
ATOM 668 N N . HIS A 1 87 ? -14.152 -1.976 -21.669 1.00 91.25 87 HIS A N 1
ATOM 669 C CA . HIS A 1 87 ? -13.937 -0.883 -22.626 1.00 91.25 87 HIS A CA 1
ATOM 670 C C . HIS A 1 87 ? -12.622 -0.138 -22.361 1.00 91.25 87 HIS A C 1
ATOM 672 O O . HIS A 1 87 ? -11.939 0.276 -23.300 1.00 91.25 87 HIS A O 1
ATOM 678 N N . ILE A 1 88 ? -12.249 0.025 -21.088 1.00 88.25 88 ILE A N 1
ATOM 679 C CA . ILE A 1 88 ? -10.990 0.667 -20.696 1.00 88.25 88 ILE A CA 1
ATOM 680 C C . ILE A 1 88 ? -9.804 -0.193 -21.149 1.00 88.25 88 ILE A C 1
ATOM 682 O O . ILE A 1 88 ? -8.856 0.332 -21.737 1.00 88.25 88 ILE A O 1
ATOM 686 N N . ALA A 1 89 ? -9.863 -1.509 -20.936 1.00 89.88 89 ALA A N 1
ATOM 687 C CA . ALA A 1 89 ? -8.821 -2.434 -21.371 1.00 89.88 89 ALA A CA 1
ATOM 688 C C . ALA A 1 89 ? -8.653 -2.434 -22.900 1.00 89.88 89 ALA A C 1
ATOM 690 O O . ALA A 1 89 ? -7.527 -2.405 -23.405 1.00 89.88 89 ALA A O 1
ATOM 691 N N . GLU A 1 90 ? -9.758 -2.417 -23.647 1.00 89.12 90 GLU A N 1
ATOM 692 C CA . GLU A 1 90 ? -9.726 -2.356 -25.108 1.00 89.12 90 GLU A CA 1
ATOM 693 C C . GLU A 1 90 ? -9.188 -1.028 -25.631 1.00 89.12 90 GLU A C 1
ATOM 695 O O . GLU A 1 90 ? -8.358 -1.025 -26.542 1.00 89.12 90 GLU A O 1
ATOM 700 N N . PHE A 1 91 ? -9.582 0.088 -25.017 1.00 88.38 91 PHE A N 1
ATOM 701 C CA . PHE A 1 91 ? -9.046 1.403 -25.345 1.00 88.38 91 PHE A CA 1
ATOM 702 C C . PHE A 1 91 ? -7.528 1.453 -25.132 1.00 88.38 91 PHE A C 1
ATOM 704 O O . PHE A 1 91 ? -6.794 1.863 -26.030 1.00 88.38 91 PHE A O 1
ATOM 711 N N . VAL A 1 92 ? -7.032 0.979 -23.982 1.00 88.19 92 VAL A N 1
ATOM 712 C CA . VAL A 1 92 ? -5.588 0.920 -23.691 1.00 88.19 92 VAL A CA 1
ATOM 713 C C . VAL A 1 92 ? -4.859 0.020 -24.692 1.00 88.19 92 VAL A C 1
ATOM 715 O O . VAL A 1 92 ? -3.795 0.387 -25.197 1.00 88.19 92 VAL A O 1
ATOM 718 N N . ARG A 1 93 ? -5.443 -1.135 -25.031 1.00 86.94 93 ARG A N 1
ATOM 719 C CA . ARG A 1 93 ? -4.908 -2.044 -26.052 1.00 86.94 93 ARG A CA 1
ATOM 720 C C . ARG A 1 93 ? -4.794 -1.348 -27.408 1.00 86.94 93 ARG A C 1
ATOM 722 O O . ARG A 1 93 ? -3.756 -1.471 -28.050 1.00 86.94 93 ARG A O 1
ATOM 729 N N . GLU A 1 94 ? -5.807 -0.594 -27.822 1.00 85.50 94 GLU A N 1
ATOM 730 C CA . GLU A 1 94 ? -5.815 0.140 -29.093 1.00 85.50 94 GLU A CA 1
ATOM 731 C C . GLU A 1 94 ? -4.800 1.297 -29.109 1.00 85.50 94 GLU A C 1
ATOM 733 O O . GLU A 1 94 ? -4.092 1.509 -30.095 1.00 85.50 94 GLU A O 1
ATOM 738 N N . GLN A 1 95 ? -4.626 1.993 -27.982 1.00 84.06 95 GLN A N 1
ATOM 739 C CA . GLN A 1 95 ? -3.585 3.018 -27.833 1.00 84.06 95 GLN A CA 1
ATOM 740 C C . GLN A 1 95 ? -2.166 2.450 -27.953 1.00 84.06 95 GLN A C 1
ATOM 742 O O . GLN A 1 95 ? -1.259 3.136 -28.422 1.00 84.06 95 GLN A O 1
ATOM 747 N N . HIS A 1 96 ? -1.946 1.212 -27.513 1.00 78.81 96 HIS A N 1
ATOM 748 C CA . HIS A 1 96 ? -0.657 0.534 -27.663 1.00 78.81 96 HIS A CA 1
ATOM 749 C C . HIS A 1 96 ? -0.517 -0.164 -29.018 1.00 78.81 96 HIS A C 1
ATOM 751 O O . HIS A 1 96 ? 0.601 -0.401 -29.463 1.00 78.81 96 HIS A O 1
ATOM 757 N N . ARG A 1 97 ? -1.631 -0.459 -29.695 1.00 75.25 97 ARG A N 1
ATOM 758 C CA . ARG A 1 97 ? -1.652 -1.022 -31.049 1.00 75.25 97 ARG A CA 1
ATOM 759 C C . ARG A 1 97 ? -1.249 0.008 -32.103 1.00 75.25 97 ARG A C 1
ATOM 761 O O . ARG A 1 97 ? -0.570 -0.342 -33.062 1.00 75.25 97 ARG A O 1
ATOM 768 N N . SER A 1 98 ? -1.648 1.266 -31.915 1.00 64.31 98 SER A N 1
ATOM 769 C CA . SER A 1 98 ? -1.334 2.361 -32.840 1.00 64.31 98 SER A CA 1
ATOM 770 C C . SER A 1 98 ? 0.077 2.931 -32.667 1.00 64.31 98 SER A C 1
ATOM 772 O O . SER A 1 98 ? 0.566 3.605 -33.572 1.00 64.31 98 SER A O 1
ATOM 774 N N . LYS A 1 99 ? 0.759 2.645 -31.550 1.00 65.31 99 LYS A N 1
ATOM 775 C CA . LYS A 1 99 ? 2.140 3.075 -31.295 1.00 65.31 99 LYS A CA 1
ATOM 776 C C . LYS A 1 99 ? 3.114 1.985 -31.724 1.00 65.31 99 LYS A C 1
ATOM 778 O O . LYS A 1 99 ? 3.180 0.914 -31.124 1.00 65.31 99 LYS A O 1
ATOM 783 N N . LYS A 1 100 ? 3.912 2.272 -32.749 1.00 65.94 100 LYS A N 1
ATOM 784 C CA . LYS A 1 100 ? 5.101 1.475 -33.070 1.00 65.94 100 LYS A CA 1
ATOM 785 C C . LYS A 1 100 ? 6.088 1.542 -31.884 1.00 65.94 100 LYS A C 1
ATOM 787 O O . LYS A 1 100 ? 6.014 2.477 -31.083 1.00 65.94 100 LYS A O 1
ATOM 792 N N . PRO A 1 101 ? 7.020 0.581 -31.731 1.00 66.25 101 PRO A N 1
ATOM 793 C CA . PRO A 1 101 ? 7.976 0.559 -30.611 1.00 66.25 101 PRO A CA 1
ATOM 794 C C . PRO A 1 101 ? 8.887 1.801 -30.532 1.00 66.25 101 PRO A C 1
ATOM 796 O O . PRO A 1 101 ? 9.558 2.001 -29.526 1.00 66.25 101 PRO A O 1
ATOM 799 N N . ASP A 1 102 ? 8.900 2.636 -31.574 1.00 68.62 102 ASP A N 1
ATOM 800 C CA . ASP A 1 102 ? 9.595 3.923 -31.659 1.00 68.62 102 ASP A CA 1
ATOM 801 C C . ASP A 1 102 ? 8.728 5.132 -31.236 1.00 68.62 102 ASP A C 1
ATOM 803 O O . ASP A 1 102 ? 9.182 6.272 -31.309 1.00 68.62 102 ASP A O 1
ATOM 807 N N . GLY A 1 103 ? 7.484 4.910 -30.792 1.00 63.38 103 GLY A N 1
ATOM 808 C CA . GLY A 1 103 ? 6.549 5.960 -30.379 1.00 63.38 103 GLY A CA 1
ATOM 809 C C . GLY A 1 103 ? 5.846 6.685 -31.532 1.00 63.38 103 GLY A C 1
ATOM 810 O O . GLY A 1 103 ? 5.089 7.622 -31.274 1.00 63.38 103 GLY A O 1
ATOM 811 N N . SER A 1 104 ? 6.053 6.266 -32.785 1.00 66.50 104 SER A N 1
ATOM 812 C CA . SER A 1 104 ? 5.337 6.822 -33.936 1.00 66.50 104 SER A CA 1
ATOM 813 C C . SER A 1 104 ? 3.945 6.196 -34.093 1.00 66.50 104 SER A C 1
ATOM 815 O O . SER A 1 104 ? 3.731 5.019 -33.788 1.00 66.50 104 SER A O 1
ATOM 817 N N . ILE A 1 105 ? 2.980 6.998 -34.549 1.00 64.94 105 ILE A N 1
ATOM 818 C CA . ILE A 1 105 ? 1.593 6.563 -34.753 1.00 64.94 105 ILE A CA 1
ATOM 819 C C . ILE A 1 105 ? 1.500 5.894 -36.130 1.00 64.94 105 ILE A C 1
ATOM 821 O O . ILE A 1 105 ? 1.929 6.477 -37.128 1.00 64.94 105 ILE A O 1
ATOM 825 N N . ALA A 1 106 ? 0.997 4.661 -36.201 1.00 63.72 106 ALA A N 1
ATOM 826 C CA . ALA A 1 106 ? 0.702 4.006 -37.472 1.00 63.72 106 ALA A CA 1
ATOM 827 C C . ALA A 1 106 ? -0.496 4.718 -38.124 1.00 63.72 106 ALA A C 1
ATOM 829 O O . ALA A 1 106 ? -1.617 4.595 -37.636 1.00 63.72 106 ALA A O 1
ATOM 830 N N . GLY A 1 107 ? -0.217 5.524 -39.152 1.00 57.06 107 GLY A N 1
ATOM 831 C CA . GLY A 1 107 ? -1.227 6.161 -40.001 1.00 57.06 107 GLY A CA 1
ATOM 832 C C . GLY A 1 107 ? -1.881 5.188 -40.967 1.00 57.06 107 GLY A C 1
ATOM 833 O O . GLY A 1 107 ? -1.224 4.178 -41.315 1.00 57.06 107 GLY A O 1
#